Protein AF-A0A6G6WPI4-F1 (afdb_monomer_lite)

Radius of gyration: 14.81 Å; chains: 1; bounding box: 28×28×38 Å

Sequence (80 aa):
MTDPAVDDIYGLVAAALRSGQPQVDVHAFPFRMNEANLARHAQSRWIDFWRDLKAGYDRFENEKVVPAVRLVGKRYSVEG

Foldseek 3Di:
DPDPVVVVVVVVQVVCVVVPDVHDDDDDAPDQLDPVVLVVCVVDPCSQQNVQSSVQNVCCVVVVDRFDWDQDPNHIDTDD

Structure (mmCIF, N/CA/C/O backbone):
data_AF-A0A6G6WPI4-F1
#
_entry.id   AF-A0A6G6WPI4-F1
#
loop_
_atom_site.group_PDB
_atom_site.id
_atom_site.type_symbol
_atom_site.label_atom_id
_atom_site.label_alt_id
_atom_site.label_comp_id
_atom_site.label_asym_id
_atom_site.label_entity_id
_atom_site.label_seq_id
_atom_site.pdbx_PDB_ins_code
_atom_site.Cartn_x
_atom_site.Cartn_y
_atom_site.Cartn_z
_atom_site.occupancy
_atom_site.B_iso_or_equiv
_atom_site.auth_seq_id
_atom_site.auth_comp_id
_atom_site.auth_asym_id
_atom_site.auth_atom_id
_atom_site.pdbx_PDB_model_num
ATOM 1 N N . MET A 1 1 ? 6.757 -14.249 7.689 1.00 51.41 1 MET A N 1
ATOM 2 C CA . MET A 1 1 ? 6.290 -13.345 8.757 1.00 51.41 1 MET A CA 1
ATOM 3 C C . MET A 1 1 ? 6.356 -14.150 10.045 1.00 51.41 1 MET A C 1
ATOM 5 O O . MET A 1 1 ? 5.427 -14.876 10.351 1.00 51.41 1 MET A O 1
ATOM 9 N N . THR A 1 2 ? 7.529 -14.150 10.673 1.00 51.69 2 THR A N 1
ATOM 10 C CA . THR A 1 2 ? 7.919 -14.972 11.840 1.00 51.69 2 THR A CA 1
ATOM 11 C C . THR A 1 2 ? 9.021 -14.204 12.569 1.00 51.69 2 THR A C 1
ATOM 13 O O . THR A 1 2 ? 10.153 -14.663 12.670 1.00 51.69 2 THR A O 1
ATOM 16 N N . ASP A 1 3 ? 8.715 -12.961 12.928 1.00 64.88 3 ASP A N 1
ATOM 17 C CA . ASP A 1 3 ? 9.675 -11.980 13.431 1.00 64.88 3 ASP A CA 1
ATOM 18 C C . ASP A 1 3 ? 9.037 -11.221 14.610 1.00 64.88 3 ASP A C 1
ATOM 20 O O . ASP A 1 3 ? 7.844 -10.921 14.511 1.00 64.88 3 ASP A O 1
ATOM 24 N N . PRO A 1 4 ? 9.777 -10.911 15.692 1.00 62.62 4 PRO A N 1
ATOM 25 C CA . PRO A 1 4 ? 9.304 -10.094 16.819 1.00 62.62 4 PRO A CA 1
ATOM 26 C C . PRO A 1 4 ? 8.613 -8.774 16.429 1.00 62.62 4 PRO A C 1
ATOM 28 O O . PRO A 1 4 ? 7.739 -8.319 17.158 1.00 62.62 4 PRO A O 1
ATOM 31 N N . ALA A 1 5 ? 8.894 -8.197 15.255 1.00 66.06 5 ALA A N 1
ATOM 32 C CA . ALA A 1 5 ? 8.168 -7.022 14.751 1.00 66.06 5 ALA A CA 1
ATOM 33 C C . ALA A 1 5 ? 6.646 -7.245 14.581 1.00 66.06 5 ALA A C 1
ATOM 35 O O . ALA A 1 5 ? 5.864 -6.296 14.536 1.00 66.06 5 ALA A O 1
ATOM 36 N N . VAL A 1 6 ? 6.207 -8.500 14.465 1.00 73.81 6 VAL A N 1
ATOM 37 C CA . VAL A 1 6 ? 4.788 -8.865 14.383 1.00 73.81 6 VAL A CA 1
ATOM 38 C C . VAL A 1 6 ? 4.074 -8.653 15.718 1.00 73.81 6 VAL A C 1
ATOM 40 O O . VAL A 1 6 ? 2.919 -8.227 15.715 1.00 73.81 6 VAL A O 1
ATOM 43 N N . ASP A 1 7 ? 4.750 -8.900 16.840 1.00 77.88 7 ASP A N 1
ATOM 44 C CA . ASP A 1 7 ? 4.159 -8.745 18.172 1.00 77.88 7 ASP A CA 1
ATOM 45 C C . ASP A 1 7 ? 3.845 -7.273 18.465 1.00 77.88 7 ASP A C 1
ATOM 47 O O . ASP A 1 7 ? 2.770 -6.964 18.983 1.00 77.88 7 ASP A O 1
ATOM 51 N N . ASP A 1 8 ? 4.713 -6.356 18.032 1.00 80.44 8 ASP A N 1
ATOM 52 C CA . ASP A 1 8 ? 4.480 -4.911 18.136 1.00 80.44 8 ASP A CA 1
ATOM 53 C C . ASP A 1 8 ? 3.264 -4.466 17.308 1.00 80.44 8 ASP A C 1
ATOM 55 O O . ASP A 1 8 ? 2.432 -3.684 17.779 1.00 80.44 8 ASP A O 1
ATOM 59 N N . ILE A 1 9 ? 3.110 -5.006 16.091 1.00 82.25 9 ILE A N 1
ATOM 60 C CA . ILE A 1 9 ? 1.939 -4.742 15.240 1.00 82.25 9 ILE A CA 1
ATOM 61 C C . ILE A 1 9 ? 0.664 -5.241 15.932 1.00 82.25 9 ILE A C 1
ATOM 63 O O . ILE A 1 9 ? -0.320 -4.502 16.006 1.00 82.25 9 ILE A O 1
ATOM 67 N N . TYR A 1 10 ? 0.672 -6.459 16.486 1.00 82.06 10 TYR A N 1
ATOM 68 C CA . TYR A 1 10 ? -0.474 -6.985 17.234 1.00 82.06 10 TYR A CA 1
ATOM 69 C C . TYR A 1 10 ? -0.786 -6.150 18.476 1.00 82.06 10 TYR A C 1
ATOM 71 O O . TYR A 1 10 ? -1.957 -5.871 18.739 1.00 82.06 10 TYR A O 1
ATOM 79 N N . GLY A 1 11 ? 0.233 -5.720 19.221 1.00 85.94 11 GLY A N 1
ATOM 80 C CA . GLY A 1 11 ? 0.080 -4.857 20.388 1.00 85.94 11 GLY A CA 1
ATOM 81 C C . GLY A 1 11 ? -0.593 -3.531 20.039 1.00 85.94 11 GLY A C 1
ATOM 82 O O . GLY A 1 11 ? -1.565 -3.143 20.697 1.00 85.94 11 GLY A O 1
ATOM 83 N N . LEU A 1 12 ? -0.134 -2.879 18.966 1.00 86.38 12 LEU A N 1
ATOM 84 C CA . LEU A 1 12 ? -0.690 -1.621 18.470 1.00 86.38 12 LEU A CA 1
ATOM 85 C C . LEU A 1 12 ? -2.145 -1.782 18.012 1.00 86.38 12 LEU A C 1
ATOM 87 O O . LEU A 1 12 ? -3.012 -1.022 18.445 1.00 86.38 12 LEU A O 1
ATOM 91 N N . VAL A 1 13 ? -2.433 -2.799 17.191 1.00 88.75 13 VAL A N 1
ATOM 92 C CA . VAL A 1 13 ? -3.795 -3.087 16.711 1.00 88.75 13 VAL A CA 1
ATOM 93 C C . VAL A 1 13 ? -4.723 -3.394 17.885 1.00 88.75 13 VAL A C 1
ATOM 95 O O . VAL A 1 13 ? -5.816 -2.839 17.981 1.00 88.75 13 VAL A O 1
ATOM 98 N N . ALA A 1 14 ? -4.287 -4.224 18.833 1.00 88.00 14 ALA A N 1
ATOM 99 C CA . ALA A 1 14 ? -5.096 -4.572 19.993 1.00 88.00 14 ALA A CA 1
ATOM 100 C C . ALA A 1 14 ? -5.376 -3.355 20.891 1.00 88.00 14 ALA A C 1
ATOM 102 O O . ALA A 1 14 ? -6.475 -3.231 21.433 1.00 88.00 14 ALA A O 1
ATOM 103 N N . ALA A 1 15 ? -4.412 -2.443 21.048 1.00 90.31 15 ALA A N 1
ATOM 104 C CA . ALA A 1 15 ? -4.611 -1.195 21.779 1.00 90.31 15 ALA A CA 1
ATOM 105 C C . ALA A 1 15 ? -5.605 -0.261 21.066 1.00 90.31 15 ALA A C 1
ATOM 107 O O . ALA A 1 15 ? -6.496 0.284 21.721 1.00 90.31 15 ALA A O 1
ATOM 108 N N . ALA A 1 16 ? -5.500 -0.127 19.742 1.00 89.75 16 ALA A N 1
ATOM 109 C CA . ALA A 1 16 ? -6.404 0.672 18.918 1.00 89.75 16 ALA A CA 1
ATOM 110 C C . ALA A 1 16 ? -7.862 0.189 19.018 1.00 89.75 16 ALA A C 1
ATOM 112 O O . ALA A 1 16 ? -8.763 0.984 19.294 1.00 89.75 16 ALA A O 1
ATOM 113 N N . LEU A 1 17 ? -8.077 -1.125 18.897 1.00 89.81 17 LEU A N 1
ATOM 114 C CA . LEU A 1 17 ? -9.399 -1.742 19.024 1.00 89.81 17 LEU A CA 1
ATOM 115 C C . LEU A 1 17 ? -9.981 -1.566 20.435 1.00 89.81 17 LEU A C 1
ATOM 117 O O . LEU A 1 17 ? -11.131 -1.159 20.585 1.00 89.81 17 LEU A O 1
ATOM 121 N N . ARG A 1 18 ? -9.182 -1.798 21.490 1.00 92.62 18 ARG A N 1
ATOM 122 C CA . ARG A 1 18 ? -9.620 -1.558 22.882 1.00 92.62 18 ARG A CA 1
ATOM 123 C C . ARG A 1 18 ? -9.956 -0.094 23.159 1.00 92.62 18 ARG A C 1
ATOM 125 O O . ARG A 1 18 ? -10.778 0.179 24.026 1.00 92.62 18 ARG A O 1
ATOM 132 N N . SER A 1 19 ? -9.336 0.828 22.429 1.00 93.00 19 SER A N 1
ATOM 133 C CA . SER A 1 19 ? -9.574 2.271 22.546 1.00 93.00 19 SER A CA 1
ATOM 134 C C . SER A 1 19 ? -10.754 2.760 21.695 1.00 93.00 19 SER A C 1
ATOM 136 O O . SER A 1 19 ? -10.979 3.963 21.604 1.00 93.00 19 SER A O 1
ATOM 138 N N . GLY A 1 20 ? -11.519 1.847 21.084 1.00 91.81 20 GLY A N 1
ATOM 139 C CA . GLY A 1 20 ? -12.766 2.159 20.386 1.00 91.81 20 GLY A CA 1
ATOM 140 C C . GLY A 1 20 ? -12.641 2.365 18.876 1.00 91.81 20 GLY A C 1
ATOM 141 O O . GLY A 1 20 ? -13.634 2.736 18.251 1.00 91.81 20 GLY A O 1
ATOM 142 N N . GLN A 1 21 ? -11.477 2.113 18.260 1.00 90.69 21 GLN A N 1
ATOM 143 C CA . GLN A 1 21 ? -11.420 2.030 16.797 1.00 90.69 21 GLN A CA 1
ATOM 144 C C . GLN A 1 21 ? -12.164 0.766 16.330 1.00 90.69 21 GLN A C 1
ATOM 146 O O . GLN A 1 21 ? -11.854 -0.323 16.811 1.00 90.69 21 GLN A O 1
ATOM 151 N N . PRO A 1 22 ? -13.135 0.867 15.404 1.00 88.88 22 PRO A N 1
ATOM 152 C CA . PRO A 1 22 ? -13.934 -0.285 14.979 1.00 88.88 22 PRO A CA 1
ATOM 153 C C . PRO A 1 22 ? -13.155 -1.256 14.079 1.00 88.88 22 PRO A C 1
ATOM 155 O O . PRO A 1 22 ? -13.493 -2.435 14.009 1.00 88.88 22 PRO A O 1
ATOM 158 N N . GLN A 1 23 ? -12.124 -0.764 13.390 1.00 88.00 23 GLN A N 1
ATOM 159 C CA . GLN A 1 23 ? -11.231 -1.531 12.526 1.00 88.00 23 GLN A CA 1
ATOM 160 C C . GLN A 1 23 ? -9.893 -0.798 12.373 1.00 88.00 23 GLN A C 1
ATOM 162 O O . GLN A 1 23 ? -9.811 0.401 12.646 1.00 88.00 23 GLN A O 1
ATOM 167 N N . VAL A 1 24 ? -8.864 -1.513 11.916 1.00 86.06 24 VAL A N 1
ATOM 168 C CA . VAL A 1 24 ? -7.544 -0.954 11.598 1.00 86.06 24 VAL A CA 1
ATOM 169 C C . VAL A 1 24 ? -7.175 -1.373 10.181 1.00 86.06 24 VAL A C 1
ATOM 171 O O . VAL A 1 24 ? -7.059 -2.567 9.901 1.00 86.06 24 VAL A O 1
ATOM 174 N N . ASP A 1 25 ? -6.987 -0.396 9.298 1.00 84.12 25 ASP A N 1
ATOM 175 C CA . ASP A 1 25 ? -6.601 -0.655 7.915 1.00 84.12 25 ASP A CA 1
ATOM 176 C C . ASP A 1 25 ? -5.112 -1.009 7.833 1.00 84.12 25 ASP A C 1
ATOM 178 O O . ASP A 1 25 ? -4.246 -0.286 8.332 1.00 84.12 25 ASP A O 1
ATOM 182 N N . VAL A 1 26 ? -4.802 -2.140 7.194 1.00 84.44 26 VAL A N 1
ATOM 183 C CA . VAL A 1 26 ? -3.430 -2.639 7.040 1.00 84.44 26 VAL A CA 1
ATOM 184 C C . VAL A 1 26 ? -3.080 -2.719 5.563 1.00 84.44 26 VAL A C 1
ATOM 186 O O . VAL A 1 26 ? -3.709 -3.440 4.791 1.00 84.44 26 VAL A O 1
ATOM 189 N N . HIS A 1 27 ? -2.038 -1.989 5.175 1.00 86.00 27 HIS A N 1
ATOM 190 C CA . HIS A 1 27 ? -1.533 -1.955 3.809 1.00 86.00 27 HIS A CA 1
ATOM 191 C C . HIS A 1 27 ? -0.160 -2.626 3.778 1.00 86.00 27 HIS A C 1
ATOM 193 O O . HIS A 1 27 ? 0.772 -2.189 4.451 1.00 86.00 27 HIS A O 1
ATOM 199 N N . ALA A 1 28 ? -0.032 -3.699 2.997 1.00 87.56 28 ALA A N 1
ATOM 200 C CA . ALA A 1 28 ? 1.209 -4.452 2.862 1.00 87.56 28 ALA A CA 1
ATOM 201 C C . ALA A 1 28 ? 1.778 -4.297 1.449 1.00 87.56 28 ALA A C 1
ATOM 203 O O . ALA A 1 28 ? 1.115 -4.613 0.460 1.00 87.56 28 ALA A O 1
ATOM 204 N N . PHE A 1 29 ? 3.030 -3.852 1.365 1.00 91.75 29 PHE A N 1
ATOM 205 C CA . PHE A 1 29 ? 3.747 -3.682 0.104 1.00 91.75 29 PHE A CA 1
ATOM 206 C C . PHE A 1 29 ? 4.892 -4.698 0.011 1.00 91.75 29 PHE A C 1
ATOM 208 O O . PHE A 1 29 ? 5.598 -4.912 0.998 1.00 91.75 29 PHE A O 1
ATOM 215 N N . PRO A 1 30 ? 5.111 -5.330 -1.157 1.00 91.75 30 PRO A N 1
ATOM 216 C CA . PRO A 1 30 ? 6.120 -6.384 -1.314 1.00 91.75 30 PRO A CA 1
ATOM 217 C C . PRO A 1 30 ? 7.562 -5.867 -1.182 1.00 91.75 30 PRO A C 1
ATOM 219 O O . PRO A 1 30 ? 8.488 -6.637 -0.934 1.00 91.75 30 PRO A O 1
ATOM 222 N N . PHE A 1 31 ? 7.760 -4.569 -1.395 1.00 94.31 31 PHE A N 1
ATOM 223 C CA . PHE A 1 31 ? 9.017 -3.840 -1.287 1.00 94.31 31 PHE A CA 1
ATOM 224 C C . PHE A 1 31 ? 8.707 -2.337 -1.250 1.00 94.31 31 PHE A C 1
ATOM 226 O O . PHE A 1 31 ? 7.570 -1.927 -1.483 1.00 94.31 31 PHE A O 1
ATOM 233 N N . ARG A 1 32 ? 9.719 -1.492 -1.015 1.00 93.50 32 ARG A N 1
ATOM 234 C CA . ARG A 1 32 ? 9.572 -0.040 -1.218 1.00 93.50 32 ARG A CA 1
ATOM 235 C C . ARG A 1 32 ? 9.260 0.245 -2.685 1.00 93.50 32 ARG A C 1
ATOM 237 O O . ARG A 1 32 ? 10.096 -0.065 -3.536 1.00 93.50 32 ARG A O 1
ATOM 244 N N . MET A 1 33 ? 8.098 0.831 -2.967 1.00 94.50 33 MET A N 1
ATOM 245 C CA . MET A 1 33 ? 7.511 0.956 -4.312 1.00 94.50 33 MET A CA 1
ATOM 246 C C . MET A 1 33 ? 8.159 2.065 -5.166 1.00 94.50 33 MET A C 1
ATOM 248 O O . MET A 1 33 ? 7.491 2.934 -5.727 1.00 94.50 33 MET A O 1
ATOM 252 N N . ASN A 1 34 ? 9.487 2.039 -5.269 1.00 94.88 34 ASN A N 1
ATOM 253 C CA . ASN A 1 34 ? 10.245 2.888 -6.180 1.00 94.88 34 ASN A CA 1
ATOM 254 C C . ASN A 1 34 ? 10.419 2.220 -7.555 1.00 94.88 34 ASN A C 1
ATOM 256 O O . ASN A 1 34 ? 10.288 1.001 -7.702 1.00 94.88 34 ASN A O 1
ATOM 260 N N . GLU A 1 35 ? 10.750 3.034 -8.558 1.00 94.06 35 GLU A N 1
ATOM 261 C CA . GLU A 1 35 ? 10.916 2.583 -9.946 1.00 94.06 35 GLU A CA 1
ATOM 262 C C . GLU A 1 35 ? 11.995 1.504 -10.093 1.00 94.06 35 GLU A C 1
ATOM 264 O O . GLU A 1 35 ? 11.810 0.532 -10.822 1.00 94.06 35 GLU A O 1
ATOM 269 N N . ALA A 1 36 ? 13.099 1.615 -9.348 1.00 96.38 36 ALA A N 1
ATOM 270 C CA . ALA A 1 36 ? 14.188 0.642 -9.403 1.00 96.38 36 ALA A CA 1
ATOM 271 C C . ALA A 1 36 ? 13.733 -0.764 -8.969 1.00 96.38 36 ALA A C 1
ATOM 273 O O . ALA A 1 36 ? 14.065 -1.759 -9.617 1.00 96.38 36 ALA A O 1
ATOM 274 N N . ASN A 1 37 ? 12.936 -0.864 -7.902 1.00 96.12 37 ASN A N 1
ATOM 275 C CA . ASN A 1 37 ? 12.397 -2.138 -7.436 1.00 96.12 37 ASN A CA 1
ATOM 276 C C . ASN A 1 37 ? 11.330 -2.691 -8.384 1.00 96.12 37 ASN A C 1
ATOM 278 O O . ASN A 1 37 ? 11.322 -3.895 -8.635 1.00 96.12 37 ASN A O 1
ATOM 282 N N . LEU A 1 38 ? 10.469 -1.838 -8.945 1.00 95.25 38 LEU A N 1
ATOM 283 C CA . LEU A 1 38 ? 9.493 -2.265 -9.951 1.00 95.25 38 LEU A CA 1
ATOM 284 C C . LEU A 1 38 ? 10.179 -2.812 -11.205 1.00 95.25 38 LEU A C 1
ATOM 286 O O . LEU A 1 38 ? 9.812 -3.886 -11.676 1.00 95.25 38 LEU A O 1
ATOM 290 N N . ALA A 1 39 ? 11.215 -2.128 -11.695 1.00 96.00 39 ALA A N 1
ATOM 291 C CA . ALA A 1 39 ? 12.016 -2.589 -12.824 1.00 96.00 39 ALA A CA 1
ATOM 292 C C . ALA A 1 39 ? 12.703 -3.928 -12.520 1.00 96.00 39 ALA A C 1
ATOM 294 O O . ALA A 1 39 ? 12.654 -4.848 -13.337 1.00 96.00 39 ALA A O 1
ATOM 295 N N . ARG A 1 40 ? 13.272 -4.079 -11.315 1.00 96.81 40 ARG A N 1
ATOM 296 C CA . ARG A 1 40 ? 13.905 -5.334 -10.877 1.00 96.81 40 ARG A CA 1
ATOM 297 C C . ARG A 1 40 ? 12.944 -6.520 -10.912 1.00 96.81 40 ARG A C 1
ATOM 299 O O . ARG A 1 40 ? 13.372 -7.636 -11.186 1.00 96.81 40 ARG A O 1
ATOM 306 N N . HIS A 1 41 ? 11.659 -6.285 -10.658 1.00 96.06 41 HIS A N 1
ATOM 30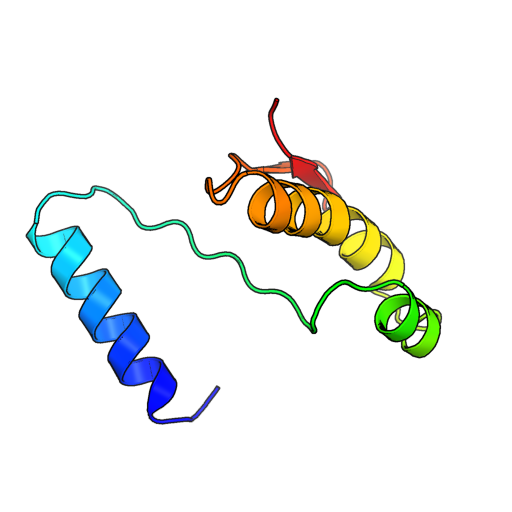7 C CA . HIS A 1 41 ? 10.645 -7.336 -10.665 1.00 96.06 41 HIS A CA 1
ATOM 308 C C . HIS A 1 41 ? 9.675 -7.264 -11.850 1.00 96.06 41 HIS A C 1
ATOM 310 O O . HIS A 1 41 ? 8.572 -7.809 -11.777 1.00 96.06 41 HIS A O 1
ATOM 316 N N . ALA A 1 42 ? 10.081 -6.641 -12.959 1.00 93.94 42 ALA A N 1
ATOM 317 C CA . ALA A 1 42 ? 9.222 -6.419 -14.123 1.00 93.94 42 ALA A CA 1
ATOM 318 C C . ALA A 1 42 ? 8.659 -7.710 -14.752 1.00 93.94 42 ALA A C 1
ATOM 320 O O . ALA A 1 42 ? 7.617 -7.670 -15.395 1.00 93.94 42 ALA A O 1
ATOM 321 N N . GLN A 1 43 ? 9.328 -8.852 -14.550 1.00 95.62 43 GLN A N 1
ATOM 322 C CA . GLN A 1 43 ? 8.911 -10.171 -15.053 1.00 95.62 43 GLN A CA 1
ATOM 323 C C . GLN A 1 43 ? 7.980 -10.930 -14.091 1.00 95.62 43 GLN A C 1
ATOM 325 O O . GLN A 1 43 ? 7.609 -12.076 -14.339 1.00 95.62 43 GLN A O 1
ATOM 330 N N . SER A 1 44 ? 7.611 -10.328 -12.959 1.00 96.19 44 SER A N 1
ATOM 331 C CA . SER A 1 44 ? 6.667 -10.934 -12.024 1.00 96.19 44 SER A CA 1
ATOM 332 C C . SER A 1 44 ? 5.271 -11.010 -12.636 1.00 96.19 44 SER A C 1
ATOM 334 O O . SER A 1 44 ? 4.752 -10.017 -13.138 1.00 96.19 44 SER A O 1
ATOM 336 N N . ARG A 1 45 ? 4.587 -12.146 -12.456 1.00 95.38 45 ARG A N 1
ATOM 337 C CA . ARG A 1 45 ? 3.147 -12.300 -12.761 1.00 95.38 45 ARG A CA 1
ATOM 338 C C . ARG A 1 45 ? 2.244 -11.279 -12.053 1.00 95.38 45 ARG A C 1
ATOM 340 O O . ARG A 1 45 ? 1.072 -11.166 -12.389 1.00 95.38 45 ARG A O 1
ATOM 347 N N . TRP A 1 46 ? 2.763 -10.599 -11.032 1.00 94.00 46 TRP A N 1
ATOM 348 C CA . TRP A 1 46 ? 2.047 -9.616 -10.224 1.00 94.00 46 TRP A CA 1
ATOM 349 C C . TRP A 1 46 ? 2.408 -8.172 -10.568 1.00 94.00 46 TRP A C 1
ATOM 351 O O . TRP A 1 46 ? 1.922 -7.266 -9.896 1.00 94.00 46 TRP A O 1
ATOM 361 N N . ILE A 1 47 ? 3.255 -7.935 -11.577 1.00 94.50 47 ILE A N 1
ATOM 362 C CA . ILE A 1 47 ? 3.784 -6.597 -11.860 1.00 94.50 47 ILE A CA 1
ATOM 363 C C . ILE A 1 47 ? 2.676 -5.565 -12.094 1.00 94.50 47 ILE A C 1
ATOM 365 O O . ILE A 1 47 ? 2.757 -4.457 -11.571 1.00 94.50 47 ILE A O 1
ATOM 369 N N . ASP A 1 48 ? 1.604 -5.941 -12.789 1.00 92.50 48 ASP A N 1
ATOM 370 C CA . ASP A 1 48 ? 0.491 -5.030 -13.065 1.00 92.50 48 ASP A CA 1
ATOM 371 C C . ASP A 1 48 ? -0.309 -4.688 -11.810 1.00 92.50 48 ASP A C 1
ATOM 373 O O . ASP A 1 48 ? -0.787 -3.566 -11.677 1.00 92.50 48 ASP A O 1
ATOM 377 N N . PHE A 1 49 ? -0.410 -5.622 -10.863 1.00 92.81 49 PHE A N 1
ATOM 378 C CA . PHE A 1 49 ? -1.014 -5.357 -9.561 1.00 92.81 49 PHE A CA 1
ATOM 379 C C . PHE A 1 49 ? -0.102 -4.490 -8.687 1.00 92.81 49 PHE A C 1
ATOM 381 O O . PHE A 1 49 ? -0.564 -3.589 -7.998 1.00 92.81 49 PHE A O 1
ATOM 388 N N . TRP A 1 50 ? 1.212 -4.709 -8.726 1.00 95.25 50 TRP A N 1
ATOM 389 C CA . TRP A 1 50 ? 2.157 -3.867 -7.993 1.00 95.25 50 TRP A CA 1
ATOM 390 C C . TRP A 1 50 ? 2.197 -2.439 -8.538 1.00 95.25 50 TRP A C 1
ATOM 392 O O . TRP A 1 50 ? 2.278 -1.494 -7.762 1.00 95.25 50 TRP A O 1
ATOM 402 N N . ARG A 1 51 ? 2.052 -2.251 -9.851 1.00 93.00 51 ARG A N 1
ATOM 403 C CA . ARG A 1 51 ? 1.859 -0.914 -10.429 1.00 93.00 51 ARG A CA 1
ATOM 404 C C . ARG A 1 51 ? 0.624 -0.217 -9.858 1.00 93.00 51 ARG A C 1
ATOM 406 O O . ARG A 1 51 ? 0.699 0.969 -9.567 1.00 93.00 51 ARG A O 1
ATOM 413 N N . ASP A 1 52 ? -0.459 -0.949 -9.610 1.00 93.38 52 ASP A N 1
ATOM 414 C CA . ASP A 1 52 ? -1.644 -0.385 -8.956 1.00 93.38 52 ASP A CA 1
ATOM 415 C C . ASP A 1 52 ? -1.373 -0.007 -7.491 1.00 93.38 52 ASP A C 1
ATOM 417 O O . ASP A 1 52 ? -1.733 1.082 -7.046 1.00 93.38 52 ASP A O 1
ATOM 421 N N . LEU A 1 53 ? -0.680 -0.875 -6.740 1.00 93.94 53 LEU A N 1
ATOM 422 C CA . LEU A 1 53 ? -0.287 -0.596 -5.351 1.00 93.94 53 LEU A CA 1
ATOM 423 C C . LEU A 1 53 ? 0.568 0.671 -5.229 1.00 93.94 53 LEU A C 1
ATOM 425 O O . LEU A 1 53 ? 0.492 1.363 -4.212 1.00 93.94 53 LEU A O 1
ATOM 429 N N . LYS A 1 54 ? 1.380 0.982 -6.248 1.00 94.00 54 LYS A N 1
ATOM 430 C CA . LYS A 1 54 ? 2.251 2.160 -6.242 1.00 94.00 54 LYS A CA 1
ATOM 431 C C . LYS A 1 54 ? 1.460 3.457 -6.074 1.00 94.00 54 LYS A C 1
ATOM 433 O O . LYS A 1 54 ? 1.917 4.324 -5.341 1.00 94.00 54 LYS A O 1
ATOM 438 N N . ALA A 1 55 ? 0.267 3.570 -6.658 1.00 91.69 55 ALA A N 1
ATOM 439 C CA . ALA A 1 55 ? -0.556 4.769 -6.508 1.00 91.69 55 ALA A CA 1
ATOM 440 C C . ALA A 1 55 ? -0.924 5.036 -5.035 1.00 91.69 55 ALA A C 1
ATOM 442 O O . ALA A 1 55 ? -0.801 6.162 -4.555 1.00 91.69 55 ALA A O 1
ATOM 443 N N . GLY A 1 56 ? -1.324 3.994 -4.296 1.00 91.38 56 GLY A N 1
ATOM 444 C CA . GLY A 1 56 ? -1.630 4.115 -2.865 1.00 91.38 56 GLY A CA 1
ATOM 445 C C . GLY A 1 56 ? -0.388 4.369 -2.019 1.00 91.38 56 GLY A C 1
ATOM 446 O O . GLY A 1 56 ? -0.432 5.177 -1.093 1.00 91.38 56 GLY A O 1
ATOM 447 N N . TYR A 1 57 ? 0.724 3.719 -2.368 1.00 94.06 57 TYR A N 1
ATOM 448 C CA . TYR A 1 57 ? 2.013 3.937 -1.717 1.00 94.06 57 TYR A CA 1
ATOM 449 C C . T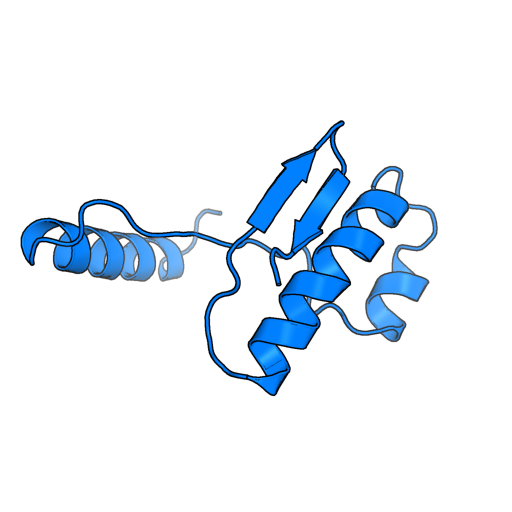YR A 1 57 ? 2.475 5.392 -1.855 1.00 94.06 57 TYR A C 1
ATOM 451 O O . TYR A 1 57 ? 2.770 6.040 -0.857 1.00 94.06 57 TYR A O 1
ATOM 459 N N . ASP A 1 58 ? 2.487 5.925 -3.078 1.00 93.50 58 ASP A N 1
ATOM 460 C CA . ASP A 1 58 ? 2.956 7.281 -3.360 1.00 93.50 58 ASP A CA 1
ATOM 461 C C . ASP A 1 58 ? 2.078 8.330 -2.673 1.00 93.50 58 ASP A C 1
ATOM 463 O O . ASP A 1 58 ? 2.597 9.283 -2.093 1.00 93.50 58 ASP A O 1
ATOM 467 N N . ARG A 1 59 ? 0.751 8.140 -2.676 1.00 91.88 59 ARG A N 1
ATOM 468 C CA . ARG A 1 59 ? -0.162 9.047 -1.972 1.00 91.88 59 ARG A CA 1
ATOM 469 C C . ARG A 1 59 ? 0.123 9.080 -0.476 1.00 91.88 59 ARG A C 1
ATOM 471 O O . ARG A 1 59 ? 0.281 10.160 0.087 1.00 91.88 59 ARG A O 1
ATOM 478 N N . PHE A 1 60 ? 0.250 7.910 0.151 1.00 92.12 60 PHE A N 1
ATOM 479 C CA . PHE A 1 60 ? 0.600 7.831 1.565 1.00 92.12 60 PHE A CA 1
ATOM 480 C C . PHE A 1 60 ? 1.960 8.476 1.847 1.00 92.12 60 PHE A C 1
ATOM 482 O O . PHE A 1 60 ? 2.097 9.224 2.809 1.00 92.12 6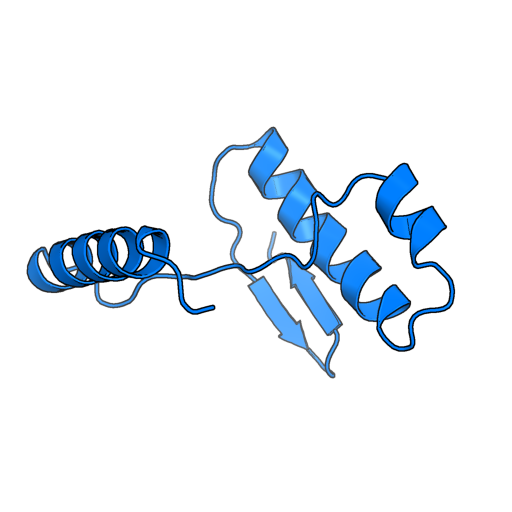0 PHE A O 1
ATOM 489 N N . GLU A 1 61 ? 2.973 8.228 1.017 1.00 92.75 61 GLU A N 1
ATOM 490 C CA . GLU A 1 61 ? 4.298 8.809 1.230 1.00 92.75 61 GLU A CA 1
ATOM 491 C C . GLU A 1 61 ? 4.303 10.337 1.101 1.00 92.75 61 GLU A C 1
ATOM 493 O O . GLU A 1 61 ? 5.053 10.988 1.831 1.00 92.75 61 GLU A O 1
ATOM 498 N N . ASN A 1 62 ? 3.460 10.901 0.235 1.00 93.06 62 ASN A N 1
ATOM 499 C CA . ASN A 1 62 ? 3.351 12.344 0.026 1.00 93.06 62 ASN A CA 1
ATOM 500 C C . ASN A 1 62 ? 2.513 13.036 1.108 1.00 93.06 62 ASN A C 1
ATOM 502 O O . ASN A 1 62 ? 2.916 14.071 1.632 1.00 93.06 62 ASN A O 1
ATOM 506 N N . GLU A 1 63 ? 1.350 12.476 1.441 1.00 93.12 63 GLU A N 1
ATOM 507 C CA . GLU A 1 63 ? 0.360 13.117 2.318 1.00 93.12 63 GLU A CA 1
ATOM 508 C C . GLU A 1 63 ? 0.506 12.690 3.783 1.00 93.12 63 GLU A C 1
ATOM 510 O O . GLU A 1 63 ? 0.043 13.388 4.681 1.00 93.12 63 GLU A O 1
ATOM 515 N N . LYS A 1 64 ? 1.146 11.542 4.041 1.00 91.19 64 LYS A N 1
ATOM 516 C CA . LYS A 1 64 ? 1.205 10.864 5.352 1.00 91.19 64 LYS A CA 1
ATOM 517 C C . LYS A 1 64 ? -0.178 10.563 5.945 1.00 91.19 64 LYS A C 1
ATOM 519 O O . LYS A 1 64 ? -0.314 10.359 7.150 1.00 91.19 64 LYS A O 1
ATOM 524 N N . VAL A 1 65 ? -1.189 10.482 5.083 1.00 87.50 65 VAL A N 1
ATOM 525 C CA . VAL A 1 65 ? -2.565 10.088 5.398 1.00 87.50 65 VAL A CA 1
ATOM 526 C C . VAL A 1 65 ? -2.840 8.749 4.729 1.00 87.50 65 VAL A C 1
ATOM 528 O O . VAL A 1 65 ? -2.511 8.558 3.558 1.00 87.50 65 VAL A O 1
ATOM 531 N N . VAL A 1 66 ? -3.418 7.806 5.478 1.00 85.56 66 VAL A N 1
ATOM 532 C CA . VAL A 1 66 ? -3.796 6.492 4.941 1.00 85.56 66 VAL A CA 1
ATOM 533 C C . VAL A 1 66 ? -4.904 6.691 3.902 1.00 85.56 66 VAL A C 1
ATOM 535 O O . VAL A 1 66 ? -5.970 7.198 4.257 1.00 85.56 66 VAL A O 1
ATOM 538 N N . PRO A 1 67 ? -4.676 6.335 2.627 1.00 86.56 67 PRO A N 1
ATOM 539 C CA . PRO A 1 67 ? -5.690 6.505 1.602 1.00 86.56 67 PRO A CA 1
ATOM 540 C C . PRO A 1 67 ? -6.796 5.463 1.764 1.00 86.56 67 PRO A C 1
ATOM 542 O O . PRO A 1 67 ? -6.519 4.291 2.022 1.00 86.56 67 PRO A O 1
ATOM 545 N N . ALA A 1 68 ? -8.041 5.866 1.516 1.00 87.69 68 ALA A N 1
ATOM 546 C CA . ALA A 1 68 ? -9.120 4.912 1.298 1.00 87.69 68 ALA A CA 1
ATOM 547 C C . ALA A 1 68 ? -8.853 4.142 -0.004 1.00 87.69 68 ALA A C 1
ATOM 549 O O . ALA A 1 68 ? -8.483 4.731 -1.024 1.00 87.69 68 ALA A O 1
ATOM 550 N N . VAL A 1 69 ? -8.996 2.817 0.028 1.00 90.06 69 VAL A N 1
ATOM 551 C CA . VAL A 1 69 ? -8.684 1.947 -1.114 1.00 90.06 69 VAL A CA 1
ATOM 552 C C . VAL A 1 69 ? -9.732 0.863 -1.295 1.00 90.06 69 VAL A C 1
ATOM 554 O O . VAL A 1 69 ? -10.343 0.395 -0.335 1.00 90.06 69 VAL A O 1
ATOM 557 N N . ARG A 1 70 ? -9.926 0.429 -2.542 1.00 89.50 70 ARG A N 1
ATOM 558 C CA . ARG A 1 70 ? -10.815 -0.686 -2.891 1.00 89.50 70 ARG A CA 1
ATOM 559 C C . ARG A 1 70 ? -10.168 -1.625 -3.890 1.00 89.50 70 ARG A C 1
ATOM 561 O O . ARG A 1 70 ? -9.360 -1.221 -4.725 1.00 89.50 70 ARG A O 1
ATOM 568 N N . LEU A 1 71 ? -10.580 -2.890 -3.830 1.00 86.69 71 LEU A N 1
ATOM 569 C CA . LEU A 1 71 ? -10.234 -3.888 -4.832 1.00 86.69 71 LEU A CA 1
ATOM 570 C C . LEU A 1 71 ? -11.382 -4.009 -5.841 1.00 86.69 71 LEU A C 1
ATOM 572 O O . LEU A 1 71 ? -12.438 -4.552 -5.522 1.00 86.69 71 LEU A O 1
ATOM 576 N N . VAL A 1 72 ? -11.172 -3.530 -7.066 1.00 87.88 72 VAL A N 1
ATOM 577 C CA . VAL A 1 72 ? -12.167 -3.604 -8.147 1.00 87.88 72 VAL A CA 1
ATOM 578 C C . VAL A 1 72 ? -11.618 -4.501 -9.244 1.00 87.88 72 VAL A C 1
ATOM 580 O O . VAL A 1 72 ? -10.581 -4.212 -9.827 1.00 87.88 72 VAL A O 1
ATOM 583 N N . GLY A 1 73 ? -12.267 -5.639 -9.504 1.00 84.69 73 GLY A N 1
ATOM 584 C CA . GLY A 1 73 ? -11.820 -6.558 -10.560 1.00 84.69 73 GLY A CA 1
ATOM 585 C C . GLY A 1 73 ? -10.373 -7.050 -10.390 1.00 84.69 73 GLY A C 1
ATOM 586 O O . GLY A 1 73 ? -9.667 -7.208 -11.380 1.00 84.69 73 GLY A O 1
ATOM 587 N N . LYS A 1 74 ? -9.923 -7.278 -9.144 1.00 84.88 74 LYS A N 1
ATOM 588 C CA . LYS A 1 74 ? -8.529 -7.622 -8.769 1.00 84.88 74 LYS A CA 1
ATOM 589 C C . LYS A 1 74 ? -7.497 -6.505 -8.995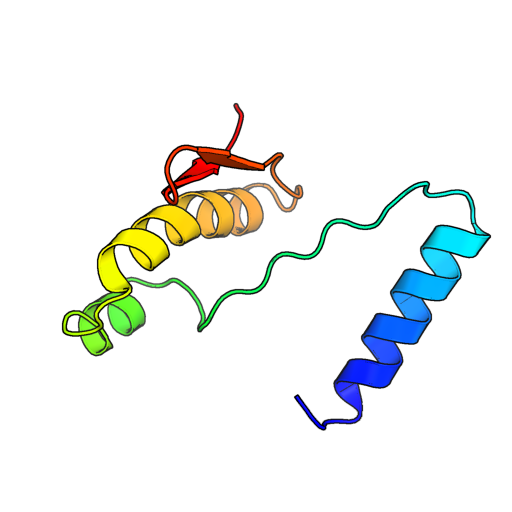 1.00 84.88 74 LYS A C 1
ATOM 591 O O . LYS A 1 74 ? -6.301 -6.766 -8.905 1.00 84.88 74 LYS A O 1
ATOM 596 N N . ARG A 1 75 ? -7.941 -5.278 -9.262 1.00 86.75 75 ARG A N 1
ATOM 597 C CA . ARG A 1 75 ? -7.099 -4.083 -9.369 1.00 86.75 75 ARG A CA 1
ATOM 598 C C . ARG A 1 75 ? -7.176 -3.300 -8.070 1.00 86.75 75 ARG A C 1
ATOM 600 O O . ARG A 1 75 ? -8.247 -3.217 -7.465 1.00 86.75 75 ARG A O 1
ATOM 607 N N . TYR A 1 76 ? -6.049 -2.750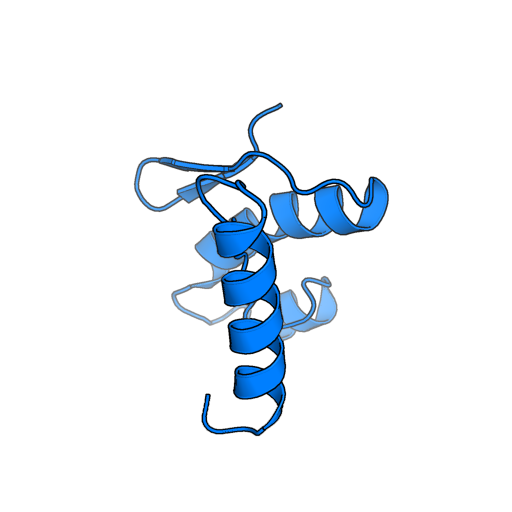 -7.645 1.00 88.44 76 TYR A N 1
ATOM 608 C CA . TYR A 1 76 ? -5.992 -1.894 -6.466 1.00 88.44 76 TYR A CA 1
ATOM 609 C C . TYR A 1 76 ? -6.308 -0.452 -6.872 1.00 88.44 76 TYR A C 1
ATOM 611 O O . TYR A 1 76 ? -5.641 0.108 -7.734 1.00 88.44 76 TYR A O 1
ATOM 619 N N . SER A 1 77 ? -7.343 0.147 -6.288 1.00 88.25 77 SER A N 1
ATOM 620 C CA . SER A 1 77 ? -7.759 1.513 -6.610 1.00 88.25 77 SER A CA 1
ATOM 621 C C . SER A 1 77 ? -7.723 2.381 -5.367 1.00 88.25 77 SER A C 1
ATOM 623 O O . SER A 1 77 ? -8.283 2.010 -4.337 1.00 88.25 77 SER A O 1
ATOM 625 N N . VAL A 1 78 ? -7.102 3.550 -5.490 1.00 86.50 78 VAL A N 1
ATOM 626 C CA . VAL A 1 78 ? -7.140 4.607 -4.476 1.00 86.50 78 VAL A CA 1
ATOM 627 C C . 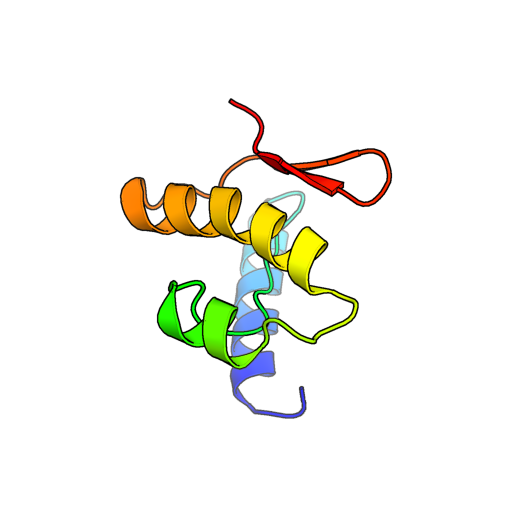VAL A 1 78 ? -8.414 5.420 -4.674 1.00 86.50 78 VAL A C 1
ATOM 629 O O . VAL A 1 78 ? -8.703 5.835 -5.795 1.00 86.50 78 VAL A O 1
ATOM 632 N N . GLU A 1 79 ? -9.191 5.611 -3.613 1.00 82.38 79 GLU A N 1
ATOM 633 C CA . GLU A 1 79 ? -10.344 6.514 -3.625 1.00 82.38 79 GLU A CA 1
ATOM 634 C C . GLU A 1 79 ? -9.853 7.956 -3.456 1.00 82.38 79 GLU A C 1
ATOM 636 O O . GLU A 1 79 ? -8.914 8.185 -2.695 1.00 82.38 79 GLU A O 1
ATOM 641 N N . GLY A 1 80 ? -10.443 8.902 -4.193 1.00 65.94 80 GLY A N 1
ATOM 642 C CA . GLY A 1 80 ? -10.065 10.324 -4.173 1.00 65.94 80 GLY A CA 1
ATOM 643 C C . GLY A 1 80 ? -10.210 10.956 -2.800 1.00 65.94 80 GLY A C 1
ATOM 644 O O . GLY A 1 80 ? -11.290 10.789 -2.200 1.00 65.94 80 GLY A O 1
#

Secondary structure (DSSP, 8-state):
--STHHHHHHHHHHHHHHTT-S-------SS---HHHHHHTTTSTTHHHHHHHHHHHHHHHHH-SPPPEEEETTEEEE--

pLDDT: mean 87.94, std 9.2, range [51.41, 96.81]